Protein AF-A0A7C0UNT5-F1 (afdb_monomer_lite)

Structure (mmCIF, N/CA/C/O backbone):
data_AF-A0A7C0UNT5-F1
#
_entry.id   AF-A0A7C0UNT5-F1
#
loop_
_atom_site.group_PDB
_atom_site.id
_atom_site.type_symbol
_atom_site.label_atom_id
_atom_site.label_alt_id
_atom_site.label_comp_id
_atom_site.label_asym_id
_atom_site.label_entity_id
_atom_site.label_seq_id
_atom_site.pdbx_PDB_ins_code
_atom_site.Cartn_x
_atom_site.Cartn_y
_atom_site.Cartn_z
_atom_site.occupancy
_atom_site.B_iso_or_equiv
_atom_site.auth_seq_id
_atom_site.auth_comp_id
_atom_site.auth_asym_id
_atom_site.auth_atom_id
_atom_site.pdbx_PDB_model_num
ATOM 1 N N . ILE A 1 1 ? -6.535 0.100 5.026 1.00 85.50 1 ILE A N 1
ATOM 2 C CA . ILE A 1 1 ? -6.265 0.234 6.476 1.00 85.50 1 ILE A CA 1
ATOM 3 C C . ILE A 1 1 ? -7.256 -0.659 7.194 1.00 85.50 1 ILE A C 1
ATOM 5 O O . ILE A 1 1 ? -8.422 -0.630 6.816 1.00 85.50 1 ILE A O 1
ATOM 9 N N . VAL A 1 2 ? -6.811 -1.443 8.168 1.00 87.00 2 VAL A N 1
ATOM 10 C CA . VAL A 1 2 ? -7.686 -2.254 9.028 1.00 87.00 2 VAL A CA 1
ATOM 11 C C . VAL A 1 2 ? -7.583 -1.790 10.467 1.00 87.00 2 VAL A C 1
ATOM 13 O O . VAL A 1 2 ? -6.550 -1.261 10.868 1.00 87.00 2 VAL A O 1
ATOM 16 N N . GLN A 1 3 ? -8.664 -1.965 11.223 1.00 88.38 3 GLN A N 1
ATOM 17 C CA . GLN A 1 3 ? -8.646 -1.763 12.662 1.00 88.38 3 GLN A CA 1
ATOM 18 C C . GLN A 1 3 ? -8.383 -3.106 13.340 1.00 88.38 3 GLN A C 1
ATOM 20 O O . GLN A 1 3 ? -9.161 -4.042 13.165 1.00 88.38 3 GLN A O 1
ATOM 25 N N . TYR A 1 4 ? -7.290 -3.196 14.087 1.00 86.69 4 TYR A N 1
ATOM 26 C CA . TYR A 1 4 ? -6.887 -4.398 14.810 1.00 86.69 4 TYR A CA 1
ATOM 27 C C . TYR A 1 4 ? -6.423 -3.986 16.207 1.00 86.69 4 TYR A C 1
ATOM 29 O O . TYR A 1 4 ? -5.614 -3.076 16.329 1.00 86.69 4 TYR A O 1
ATOM 37 N N . GLU A 1 5 ? -7.003 -4.579 17.254 1.00 90.19 5 GLU A N 1
ATOM 38 C CA . GLU A 1 5 ? -6.671 -4.287 18.665 1.00 90.19 5 GLU A CA 1
ATOM 39 C C . GLU A 1 5 ? -6.706 -2.788 19.047 1.00 90.19 5 GLU A C 1
ATOM 41 O O . GLU A 1 5 ? -5.993 -2.323 19.926 1.00 90.19 5 GLU A O 1
ATOM 46 N N . GLY A 1 6 ? -7.583 -2.010 18.401 1.00 87.12 6 GLY A N 1
ATOM 47 C CA . GLY A 1 6 ? -7.713 -0.565 18.638 1.00 87.12 6 GLY A CA 1
ATOM 48 C C . GLY A 1 6 ? -6.760 0.300 17.807 1.00 87.12 6 GLY A C 1
ATOM 49 O O . GLY A 1 6 ? -6.958 1.514 17.731 1.00 87.12 6 GLY A O 1
ATOM 50 N N . GLU A 1 7 ? -5.813 -0.312 17.101 1.00 85.62 7 GLU A N 1
ATOM 51 C CA . GLU A 1 7 ? -4.866 0.357 16.214 1.00 85.62 7 GLU A CA 1
ATOM 52 C C . GLU A 1 7 ? -5.321 0.312 14.752 1.00 85.62 7 GLU A C 1
ATOM 54 O O . GLU A 1 7 ? -6.095 -0.552 14.332 1.00 85.62 7 GLU A O 1
ATOM 59 N N . LYS A 1 8 ? -4.863 1.284 13.958 1.00 87.44 8 LYS A N 1
ATOM 60 C CA . LYS A 1 8 ? -5.146 1.368 12.521 1.00 87.44 8 LYS A CA 1
ATOM 61 C C . LYS A 1 8 ? -3.896 0.993 11.746 1.00 87.44 8 LYS A C 1
ATOM 63 O O . LYS A 1 8 ? -2.984 1.805 11.646 1.00 87.44 8 LYS A O 1
ATOM 68 N N . LEU A 1 9 ? -3.902 -0.192 11.148 1.00 87.62 9 LEU A N 1
ATOM 69 C CA . LEU A 1 9 ? -2.730 -0.751 10.486 1.00 87.62 9 LEU A CA 1
ATOM 70 C C . LEU A 1 9 ? -2.875 -0.735 8.958 1.00 87.62 9 LEU A C 1
ATOM 72 O O . LEU A 1 9 ? -3.965 -0.995 8.415 1.00 87.62 9 LEU A O 1
ATOM 76 N N . PRO A 1 10 ? -1.794 -0.434 8.220 1.00 88.81 10 PRO A N 1
ATOM 77 C CA . PRO A 1 10 ? -1.764 -0.651 6.789 1.00 88.81 10 PRO A CA 1
ATOM 78 C C . PRO A 1 10 ? -1.691 -2.156 6.496 1.00 88.81 10 PRO A C 1
ATOM 80 O O . PRO A 1 10 ? -1.023 -2.915 7.186 1.00 88.81 10 PRO A O 1
ATOM 83 N N . MET A 1 11 ? -2.403 -2.602 5.460 1.00 90.62 11 MET A N 1
ATOM 84 C CA . MET A 1 11 ? -2.388 -4.002 5.035 1.00 90.62 11 MET A CA 1
ATOM 85 C C . MET A 1 11 ? -2.348 -4.113 3.518 1.00 90.62 11 MET A C 1
ATOM 87 O O . MET A 1 11 ? -2.826 -3.227 2.802 1.00 90.62 11 MET A O 1
ATOM 91 N N . CYS A 1 12 ? -1.840 -5.242 3.041 1.00 88.69 12 CYS A N 1
ATOM 92 C CA . CYS A 1 12 ? -1.920 -5.657 1.649 1.00 88.69 12 CYS A CA 1
ATOM 93 C C . CYS A 1 12 ? -2.705 -6.968 1.551 1.00 88.69 12 CYS A C 1
ATOM 95 O O . CYS A 1 12 ? -2.693 -7.787 2.466 1.00 88.69 12 CYS A O 1
ATOM 97 N N . GLY A 1 13 ? -3.395 -7.172 0.433 1.00 88.69 13 GLY A N 1
ATOM 98 C CA . GLY A 1 13 ? -4.166 -8.385 0.196 1.00 88.69 13 GLY A CA 1
ATOM 99 C C . GLY A 1 13 ? -4.589 -8.522 -1.265 1.00 88.69 13 GLY A C 1
ATOM 100 O O . GLY A 1 13 ? -4.363 -7.608 -2.063 1.00 88.69 13 GLY A O 1
ATOM 101 N N . PRO A 1 14 ? -5.202 -9.657 -1.641 1.00 91.81 14 PRO A N 1
ATOM 102 C CA . PRO A 1 14 ? -5.696 -9.874 -2.994 1.00 91.81 14 PRO A CA 1
ATOM 103 C C . PRO A 1 14 ? -6.733 -8.823 -3.395 1.00 91.81 14 PRO A C 1
ATOM 105 O O . PRO A 1 14 ? -7.640 -8.507 -2.625 1.00 91.81 14 PRO A O 1
ATOM 108 N N . VAL A 1 15 ? -6.658 -8.354 -4.644 1.00 90.31 15 VAL A N 1
ATOM 109 C CA . VAL A 1 15 ? -7.530 -7.290 -5.174 1.00 90.31 15 VAL A CA 1
ATOM 110 C C . VAL A 1 15 ? -9.013 -7.595 -4.948 1.00 90.31 15 VAL A C 1
ATOM 112 O O . VAL A 1 15 ? -9.748 -6.727 -4.499 1.00 90.31 15 VAL A O 1
ATOM 115 N N . LYS A 1 16 ? -9.454 -8.835 -5.201 1.00 92.00 16 LYS A N 1
ATOM 116 C CA . LYS A 1 16 ? -10.862 -9.228 -5.020 1.00 92.00 16 LYS A CA 1
ATOM 117 C C . LYS A 1 16 ? -11.350 -9.044 -3.578 1.00 92.00 16 LYS A C 1
ATOM 119 O O . LYS A 1 16 ? -12.460 -8.568 -3.385 1.00 92.00 16 LYS A O 1
ATOM 124 N N . ALA A 1 17 ? -10.523 -9.391 -2.591 1.00 90.94 17 ALA A N 1
ATOM 125 C CA . ALA A 1 17 ? -10.885 -9.285 -1.179 1.00 90.94 17 ALA A CA 1
ATOM 126 C C . ALA A 1 17 ? -10.938 -7.820 -0.728 1.00 90.94 17 ALA A C 1
ATOM 128 O O . ALA A 1 17 ? -11.904 -7.400 -0.101 1.00 90.94 17 ALA A O 1
ATOM 129 N N . VAL A 1 18 ? -9.934 -7.023 -1.108 1.00 92.00 18 VAL A N 1
ATOM 130 C CA . VAL A 1 18 ? -9.880 -5.597 -0.753 1.00 92.00 18 VAL A CA 1
ATOM 131 C C . VAL A 1 18 ? -11.044 -4.833 -1.393 1.00 92.00 18 VAL A C 1
ATOM 133 O O . VAL A 1 18 ? -11.723 -4.079 -0.703 1.00 92.00 18 VAL A O 1
ATOM 136 N N . LYS A 1 19 ? -11.340 -5.084 -2.675 1.00 91.44 19 LYS A N 1
ATOM 137 C CA . LYS A 1 19 ? -12.464 -4.450 -3.387 1.00 91.44 19 LYS A CA 1
ATOM 138 C C . LYS A 1 19 ? -13.830 -4.750 -2.763 1.00 91.44 19 LYS A C 1
ATOM 140 O O . LYS A 1 19 ? -14.698 -3.893 -2.784 1.00 91.44 19 LYS A O 1
ATOM 145 N N . ALA A 1 20 ? -14.034 -5.955 -2.233 1.00 93.12 20 ALA A N 1
ATOM 146 C CA . ALA A 1 20 ? -15.322 -6.357 -1.665 1.00 93.12 20 ALA A CA 1
ATOM 147 C C . ALA A 1 20 ? -15.601 -5.765 -0.271 1.00 93.12 20 ALA A C 1
ATOM 149 O O . ALA A 1 20 ? -16.753 -5.738 0.154 1.00 93.12 20 ALA A O 1
ATOM 150 N N . HIS A 1 21 ? -14.565 -5.321 0.447 1.00 90.19 21 HIS A N 1
ATOM 151 C CA . HIS A 1 21 ? -14.667 -4.928 1.857 1.00 90.19 21 HIS A CA 1
ATOM 152 C C . HIS A 1 21 ? -14.118 -3.527 2.154 1.00 90.19 21 HIS A C 1
ATOM 154 O O . HIS A 1 21 ? -13.987 -3.161 3.321 1.00 90.19 21 HIS A O 1
ATOM 160 N N . THR A 1 22 ? -13.757 -2.750 1.129 1.00 90.19 22 THR A N 1
ATOM 161 C CA . THR A 1 22 ? -13.218 -1.396 1.301 1.00 90.19 22 THR A CA 1
ATOM 162 C C . THR A 1 22 ? -13.670 -0.474 0.174 1.00 90.19 22 THR A C 1
ATOM 164 O O . THR A 1 22 ? -13.691 -0.880 -0.985 1.00 90.19 22 THR A O 1
ATOM 167 N N . ASP A 1 23 ? -13.955 0.782 0.515 1.00 89.81 23 ASP A N 1
ATOM 168 C CA . ASP A 1 23 ? -14.284 1.823 -0.469 1.00 89.81 23 ASP A CA 1
ATOM 169 C C . ASP A 1 23 ? -13.032 2.511 -1.030 1.00 89.81 23 ASP A C 1
ATOM 171 O O . ASP A 1 23 ? -13.050 3.028 -2.141 1.00 89.81 23 ASP A O 1
ATOM 175 N N . LYS A 1 24 ? -11.929 2.505 -0.267 1.00 91.9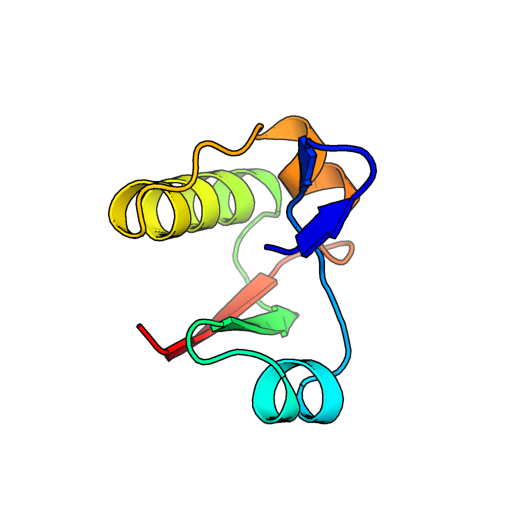4 24 LYS A N 1
ATOM 176 C CA . LYS A 1 24 ? -10.665 3.164 -0.624 1.00 91.94 24 LYS A CA 1
ATOM 177 C C . LYS A 1 24 ? -9.523 2.168 -0.640 1.00 91.94 24 LYS A C 1
ATOM 179 O O . LYS A 1 24 ? -9.206 1.560 0.388 1.00 91.94 24 LYS A O 1
ATOM 184 N N . TYR A 1 25 ? -8.862 2.035 -1.782 1.00 93.88 25 TYR A N 1
ATOM 185 C CA . TYR A 1 25 ? -7.746 1.110 -1.938 1.00 93.88 25 TYR A CA 1
ATOM 186 C C . TYR A 1 25 ? -6.788 1.531 -3.051 1.00 93.88 25 TYR A C 1
ATOM 188 O O . TYR A 1 25 ? -7.105 2.323 -3.936 1.00 93.88 25 TYR A O 1
ATOM 196 N N . ILE A 1 26 ? -5.582 0.968 -2.999 1.00 94.69 26 ILE A N 1
ATOM 197 C CA . ILE A 1 26 ? -4.514 1.212 -3.967 1.00 94.69 26 ILE A CA 1
ATOM 198 C C . ILE A 1 26 ? -4.139 -0.131 -4.584 1.00 94.69 26 ILE A C 1
ATOM 200 O O . ILE A 1 26 ? -3.798 -1.073 -3.865 1.00 94.69 26 ILE A O 1
ATOM 204 N N . VAL A 1 27 ? -4.195 -0.226 -5.911 1.00 94.75 27 VAL A N 1
ATOM 205 C CA . VAL A 1 27 ? -3.751 -1.418 -6.642 1.00 94.75 27 VAL A CA 1
ATOM 206 C C . VAL A 1 27 ? -2.301 -1.219 -7.052 1.00 94.75 27 VAL A C 1
ATOM 208 O O . VAL A 1 27 ? -1.964 -0.252 -7.737 1.00 94.75 27 VAL A O 1
ATOM 211 N N . ILE A 1 28 ? -1.444 -2.149 -6.642 1.00 94.06 28 ILE A N 1
ATOM 212 C CA . ILE A 1 28 ? -0.005 -2.116 -6.908 1.00 94.06 28 ILE A CA 1
ATOM 213 C C . ILE A 1 28 ? 0.420 -3.353 -7.698 1.00 94.06 28 ILE A C 1
ATOM 215 O O . ILE A 1 28 ? -0.197 -4.414 -7.586 1.00 94.06 28 ILE A O 1
ATOM 219 N N . ARG A 1 29 ? 1.486 -3.227 -8.488 1.00 93.25 29 ARG A N 1
ATOM 220 C CA . ARG A 1 29 ? 2.113 -4.340 -9.218 1.00 93.25 29 ARG A CA 1
ATOM 221 C C . ARG A 1 29 ? 3.639 -4.207 -9.218 1.00 93.25 29 ARG A C 1
ATOM 223 O O . ARG A 1 29 ? 4.129 -3.101 -8.980 1.00 93.25 29 ARG A O 1
ATOM 230 N N . PRO A 1 30 ? 4.392 -5.274 -9.542 1.00 93.75 30 PRO A N 1
ATOM 231 C CA . PRO A 1 30 ? 5.813 -5.151 -9.848 1.00 93.75 30 PRO A CA 1
ATOM 232 C C . PRO A 1 30 ? 6.056 -4.108 -10.945 1.00 93.75 30 PRO A C 1
ATOM 234 O O . PRO A 1 30 ? 5.357 -4.089 -11.959 1.00 93.75 30 PRO A O 1
ATOM 237 N N . GLY A 1 31 ? 7.033 -3.230 -10.737 1.00 94.44 31 GLY A N 1
ATOM 238 C CA . GLY A 1 31 ? 7.258 -2.062 -11.587 1.00 94.44 31 GLY A CA 1
ATOM 239 C C . GLY A 1 31 ? 8.701 -1.577 -11.563 1.00 94.44 31 GLY A C 1
ATOM 240 O O . GLY A 1 31 ? 9.628 -2.357 -11.359 1.00 94.44 31 GLY A O 1
ATOM 241 N N . ARG A 1 32 ? 8.911 -0.277 -11.794 1.00 93.25 32 ARG A N 1
ATOM 242 C CA . ARG A 1 32 ? 10.259 0.323 -11.872 1.00 93.25 32 ARG A CA 1
ATOM 243 C C . ARG A 1 32 ? 10.650 1.146 -10.644 1.00 93.25 32 ARG A C 1
ATOM 245 O O . ARG A 1 32 ? 11.835 1.403 -10.459 1.00 93.25 32 ARG A O 1
ATOM 252 N N . MET A 1 33 ? 9.692 1.556 -9.810 1.00 95.19 33 MET A N 1
ATOM 253 C CA . MET A 1 33 ? 9.966 2.434 -8.670 1.00 95.19 33 MET A CA 1
ATOM 254 C C . MET A 1 33 ? 10.570 1.646 -7.513 1.00 95.19 33 MET A C 1
ATOM 256 O O . MET A 1 33 ? 10.056 0.589 -7.141 1.00 95.19 33 MET A O 1
ATOM 260 N N . ARG A 1 34 ? 11.641 2.178 -6.918 1.00 94.38 34 ARG A N 1
ATOM 261 C CA . ARG A 1 34 ? 12.282 1.566 -5.751 1.00 94.38 34 ARG A CA 1
ATOM 262 C C . ARG A 1 34 ? 11.321 1.541 -4.569 1.00 94.38 34 ARG A C 1
ATOM 264 O O . ARG A 1 34 ? 10.587 2.499 -4.339 1.00 94.38 34 ARG A O 1
ATOM 271 N N . LYS A 1 35 ? 11.392 0.477 -3.771 1.00 91.62 35 LYS A N 1
ATOM 272 C CA . LYS A 1 35 ? 10.504 0.245 -2.624 1.00 91.62 35 LYS A CA 1
ATOM 273 C C . LYS A 1 35 ? 10.433 1.426 -1.643 1.00 91.62 35 LYS A C 1
ATOM 275 O O . LYS A 1 35 ? 9.343 1.808 -1.240 1.00 91.62 35 LYS A O 1
ATOM 280 N N . SER A 1 36 ? 11.567 2.045 -1.311 1.00 92.81 36 SER A N 1
ATOM 281 C CA . SER A 1 36 ? 11.624 3.184 -0.380 1.00 92.81 36 SER A CA 1
ATOM 282 C C . SER A 1 36 ? 10.962 4.454 -0.929 1.00 92.81 36 SER A C 1
ATOM 284 O O . SER A 1 36 ? 10.292 5.178 -0.197 1.00 92.81 36 SER A O 1
ATOM 286 N N . GLU A 1 37 ? 11.115 4.727 -2.224 1.00 94.69 37 GLU A N 1
ATOM 287 C CA . GLU A 1 37 ? 10.447 5.846 -2.896 1.00 94.69 37 GLU A CA 1
ATOM 288 C C . GLU A 1 37 ? 8.942 5.587 -3.023 1.00 94.69 37 GLU A C 1
ATOM 290 O O . GLU A 1 37 ? 8.120 6.466 -2.753 1.00 94.69 37 GLU A O 1
ATOM 295 N N . PHE A 1 38 ? 8.587 4.347 -3.357 1.00 95.44 38 PHE A N 1
ATOM 296 C CA . PHE A 1 38 ? 7.208 3.899 -3.456 1.00 95.44 38 PHE A CA 1
ATOM 297 C C . PHE A 1 38 ? 6.470 4.027 -2.120 1.00 95.44 38 PHE A C 1
ATOM 299 O O . PHE A 1 38 ? 5.379 4.592 -2.078 1.00 95.44 38 PHE A O 1
ATOM 306 N N . ALA A 1 39 ? 7.093 3.591 -1.022 1.00 94.38 39 ALA A N 1
ATOM 307 C CA . ALA A 1 39 ? 6.542 3.718 0.323 1.00 94.38 39 ALA A CA 1
ATOM 308 C C . ALA A 1 39 ? 6.252 5.186 0.677 1.00 94.38 39 ALA A C 1
ATOM 310 O O . ALA A 1 39 ? 5.128 5.504 1.055 1.00 94.38 39 ALA A O 1
ATOM 311 N N . LYS A 1 40 ? 7.194 6.110 0.421 1.00 94.94 40 LYS A N 1
ATOM 312 C CA . LYS A 1 40 ? 6.982 7.557 0.639 1.00 94.94 40 LYS A CA 1
ATOM 313 C C . LYS A 1 40 ? 5.803 8.104 -0.164 1.00 94.94 40 LYS A C 1
ATOM 315 O O . LYS A 1 40 ? 5.080 8.981 0.308 1.00 94.94 40 LYS A O 1
ATOM 320 N N . ARG A 1 41 ? 5.610 7.618 -1.393 1.00 95.06 41 ARG A N 1
ATOM 321 C CA . ARG A 1 41 ? 4.472 8.012 -2.233 1.00 95.06 41 ARG A CA 1
ATOM 322 C C . ARG A 1 41 ? 3.150 7.507 -1.654 1.00 95.06 41 ARG A C 1
ATOM 324 O O . ARG A 1 41 ? 2.187 8.270 -1.634 1.00 95.06 41 ARG A O 1
ATOM 331 N N . LEU A 1 42 ? 3.106 6.266 -1.169 1.00 94.44 42 LEU A N 1
ATOM 332 C CA . LEU A 1 42 ? 1.919 5.703 -0.522 1.00 94.44 42 LEU A CA 1
ATOM 333 C C . LEU A 1 42 ? 1.574 6.427 0.779 1.00 94.44 42 LEU A C 1
ATOM 335 O O . LEU A 1 42 ? 0.401 6.731 0.980 1.00 94.44 42 LEU A O 1
ATOM 339 N N . THR A 1 43 ? 2.567 6.775 1.605 1.00 93.75 43 THR A N 1
ATOM 340 C CA . THR A 1 43 ? 2.362 7.573 2.825 1.00 93.75 43 THR A CA 1
ATOM 341 C C . THR A 1 43 ? 1.611 8.859 2.506 1.00 93.75 43 THR A C 1
ATOM 343 O O . THR A 1 43 ? 0.573 9.111 3.102 1.00 93.75 43 THR A O 1
ATOM 346 N N . LYS A 1 44 ? 2.037 9.612 1.482 1.00 94.62 44 LYS A N 1
ATOM 347 C CA . LYS A 1 44 ? 1.347 10.848 1.076 1.00 94.62 44 LYS A CA 1
ATOM 348 C C . LYS A 1 44 ? -0.105 10.613 0.651 1.00 94.62 44 LYS A C 1
ATOM 350 O O . LYS A 1 44 ? -0.965 11.434 0.946 1.00 94.62 44 LYS A O 1
ATOM 355 N N . ILE A 1 45 ? -0.393 9.520 -0.061 1.00 94.19 45 ILE A N 1
ATOM 356 C CA . ILE A 1 45 ? -1.769 9.189 -0.473 1.00 94.19 45 ILE A CA 1
ATOM 357 C C . ILE A 1 45 ? -2.620 8.870 0.761 1.00 94.19 45 ILE A C 1
ATOM 359 O O . ILE A 1 45 ? -3.708 9.421 0.916 1.00 94.19 45 ILE A O 1
ATOM 363 N N . LEU A 1 46 ? -2.101 8.038 1.663 1.00 92.56 46 LEU A N 1
ATOM 364 C CA . LEU A 1 46 ? -2.787 7.635 2.889 1.00 92.56 46 LEU A CA 1
ATOM 365 C C . LEU A 1 46 ? -2.995 8.822 3.847 1.00 92.56 46 LEU A C 1
ATOM 367 O O . LEU A 1 46 ? -4.078 8.959 4.414 1.00 92.56 46 LEU A O 1
ATOM 371 N N . GLU A 1 47 ? -2.032 9.740 3.940 1.00 92.56 47 GLU A N 1
ATOM 372 C CA . GLU A 1 47 ? -2.153 10.992 4.696 1.00 92.56 47 GLU A CA 1
ATOM 373 C C . GLU A 1 47 ? -3.269 11.890 4.150 1.00 92.56 47 GLU A C 1
ATOM 375 O O . GLU A 1 47 ? -4.047 12.440 4.934 1.00 92.56 47 GLU A O 1
ATOM 380 N N . ARG A 1 48 ? -3.427 11.998 2.818 1.00 93.62 48 ARG A N 1
ATOM 381 C CA . ARG A 1 48 ? -4.572 12.716 2.214 1.00 93.62 48 ARG A CA 1
ATOM 382 C C . ARG A 1 48 ? -5.908 12.087 2.596 1.00 93.62 48 ARG A C 1
ATOM 384 O O . ARG A 1 48 ? -6.897 12.798 2.759 1.00 93.62 48 ARG A O 1
ATOM 391 N N . TRP A 1 49 ? -5.935 10.773 2.794 1.00 92.56 49 TRP A N 1
ATOM 392 C CA . TRP A 1 49 ? -7.101 10.051 3.308 1.00 92.56 49 TRP A CA 1
ATOM 393 C C . TRP A 1 49 ? -7.238 10.130 4.836 1.00 92.56 49 TRP A C 1
ATOM 395 O O . TRP A 1 49 ? -8.098 9.462 5.408 1.00 92.56 49 TRP A O 1
ATOM 405 N N . ARG A 1 50 ? -6.431 10.970 5.500 1.00 91.69 50 ARG A N 1
ATOM 406 C CA . ARG A 1 50 ? -6.375 11.164 6.958 1.00 91.69 50 ARG A CA 1
ATOM 407 C C . ARG A 1 50 ? -5.922 9.924 7.733 1.00 91.69 50 ARG A C 1
ATOM 409 O O . ARG A 1 50 ? -6.243 9.783 8.914 1.00 91.69 50 ARG A O 1
ATOM 416 N N . TYR A 1 51 ? -5.155 9.045 7.094 1.00 89.94 51 TYR A N 1
ATOM 417 C CA . TYR A 1 51 ? -4.472 7.943 7.760 1.00 89.94 51 TYR A CA 1
ATOM 418 C C . TYR A 1 51 ? -3.008 8.305 7.986 1.00 89.94 51 TYR A C 1
ATOM 420 O O . TYR A 1 51 ? -2.265 8.557 7.041 1.00 89.94 51 TYR A O 1
ATOM 428 N N . LYS A 1 52 ? -2.593 8.308 9.253 1.00 87.69 52 LYS A N 1
ATOM 429 C CA . LYS A 1 52 ? -1.182 8.382 9.620 1.00 87.69 52 LYS A CA 1
ATOM 430 C C . LYS A 1 52 ? -0.634 6.961 9.626 1.00 87.69 52 LYS A C 1
ATOM 432 O O . LYS A 1 52 ? -1.185 6.106 10.309 1.00 87.69 52 LYS A O 1
ATOM 437 N N . VAL A 1 53 ? 0.403 6.727 8.838 1.00 88.12 53 VAL A N 1
ATOM 438 C CA . VAL A 1 53 ? 1.041 5.420 8.667 1.00 88.12 53 VAL A CA 1
ATOM 439 C C . VAL A 1 53 ? 2.541 5.596 8.754 1.00 88.12 53 VAL A C 1
ATOM 441 O O . VAL A 1 53 ? 3.085 6.558 8.205 1.00 88.12 53 VAL A O 1
ATOM 444 N N . ASP A 1 54 ? 3.190 4.672 9.447 1.00 90.31 54 ASP A N 1
ATOM 445 C CA . ASP A 1 54 ? 4.637 4.655 9.551 1.00 90.31 54 ASP A CA 1
ATOM 446 C C . ASP A 1 54 ? 5.278 4.148 8.246 1.00 90.31 54 ASP A C 1
ATOM 448 O O . ASP A 1 54 ? 4.730 3.296 7.536 1.00 90.31 54 ASP A O 1
ATOM 452 N N . LEU A 1 55 ? 6.427 4.724 7.884 1.00 91.12 55 LEU A N 1
ATOM 453 C CA . LEU A 1 55 ? 7.108 4.377 6.638 1.00 91.12 55 LEU A CA 1
ATOM 454 C C . LEU A 1 55 ? 7.706 2.966 6.700 1.00 91.12 55 LEU A C 1
ATOM 456 O O . LEU A 1 55 ? 7.677 2.259 5.6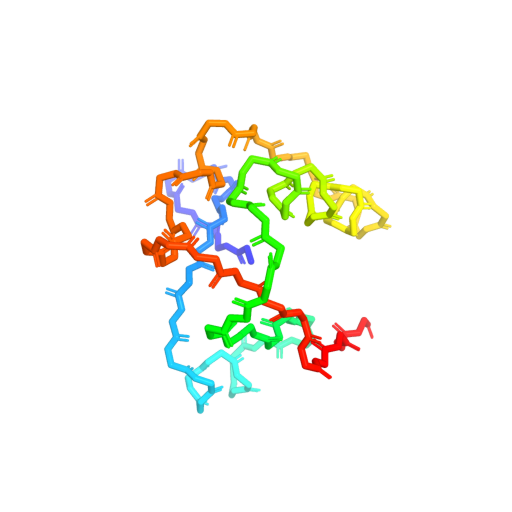88 1.00 91.12 55 LEU A O 1
ATOM 460 N N . ASP A 1 56 ? 8.230 2.560 7.854 1.00 90.00 56 ASP A N 1
ATOM 461 C CA . ASP A 1 56 ? 8.857 1.256 8.041 1.00 90.00 56 ASP A CA 1
ATOM 462 C C . ASP A 1 56 ? 7.798 0.149 8.045 1.00 90.00 56 ASP A C 1
ATOM 464 O O . ASP A 1 56 ? 7.990 -0.867 7.372 1.00 90.00 56 ASP A O 1
ATOM 468 N N . GLU A 1 57 ? 6.635 0.376 8.666 1.00 89.06 57 GLU A N 1
ATOM 469 C CA . GLU A 1 57 ? 5.473 -0.525 8.553 1.00 89.06 57 GLU A CA 1
ATOM 470 C C . GLU A 1 57 ? 5.054 -0.733 7.092 1.00 89.06 57 GLU A C 1
ATOM 472 O O . GLU A 1 57 ? 4.890 -1.865 6.625 1.00 89.06 57 GLU A O 1
ATOM 477 N N . LEU A 1 58 ? 4.944 0.360 6.327 1.00 91.00 58 LEU A N 1
ATOM 478 C CA . LEU A 1 58 ? 4.657 0.306 4.893 1.00 91.00 58 LEU A CA 1
ATOM 479 C C . LEU A 1 58 ? 5.718 -0.499 4.136 1.00 91.00 58 LEU A C 1
ATOM 481 O O . LEU A 1 58 ? 5.388 -1.321 3.278 1.00 91.00 58 LEU A O 1
ATOM 485 N N . MET A 1 59 ? 6.998 -0.298 4.449 1.00 90.62 59 MET A N 1
ATOM 486 C CA . MET A 1 59 ? 8.073 -1.074 3.838 1.00 90.62 59 MET A CA 1
ATOM 487 C C . MET A 1 59 ? 8.013 -2.562 4.209 1.00 90.62 59 MET A C 1
ATOM 489 O O . MET A 1 59 ? 8.403 -3.384 3.379 1.00 90.62 59 MET A O 1
ATOM 493 N N . GLN A 1 60 ? 7.513 -2.943 5.383 1.00 90.06 60 GLN A N 1
ATOM 494 C CA . GLN A 1 60 ? 7.377 -4.354 5.762 1.00 90.06 60 GLN A CA 1
ATOM 495 C C . GLN A 1 60 ? 6.250 -5.062 5.003 1.00 90.06 60 GLN A C 1
ATOM 497 O O . GLN A 1 60 ? 6.445 -6.18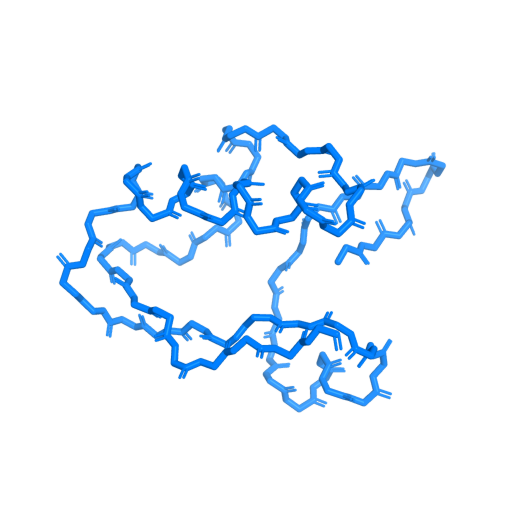6 4.542 1.00 90.06 60 GLN A O 1
ATOM 502 N N . ILE A 1 61 ? 5.105 -4.402 4.808 1.00 90.06 61 ILE A N 1
ATOM 503 C CA . ILE A 1 61 ? 3.946 -5.018 4.135 1.00 90.06 61 ILE A CA 1
ATOM 504 C C . ILE A 1 61 ? 4.054 -5.012 2.606 1.00 90.06 61 ILE A C 1
ATOM 506 O O . ILE A 1 61 ? 3.384 -5.792 1.926 1.00 90.06 61 ILE A O 1
ATOM 510 N N . LEU A 1 62 ? 4.864 -4.109 2.045 1.00 90.31 62 LEU A N 1
ATOM 511 C CA . LEU A 1 62 ? 5.001 -3.983 0.602 1.00 90.31 62 LEU A CA 1
ATOM 512 C C . LEU A 1 62 ? 5.701 -5.210 -0.003 1.00 90.31 62 LEU A C 1
ATOM 514 O O . LEU A 1 62 ? 6.715 -5.666 0.543 1.00 90.31 62 LEU A O 1
ATOM 518 N N . PRO A 1 63 ? 5.254 -5.681 -1.184 1.00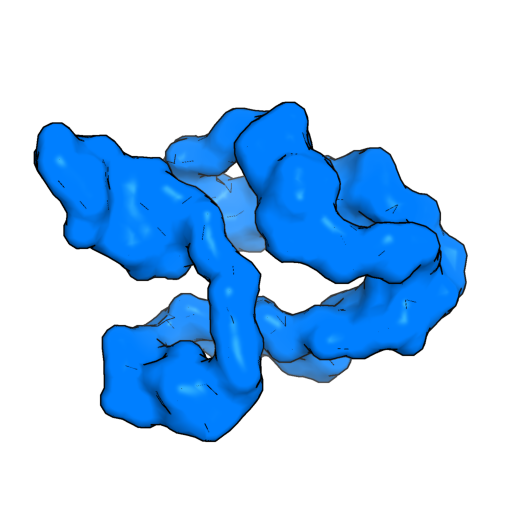 86.69 63 PRO A N 1
ATOM 519 C CA . PRO A 1 63 ? 5.943 -6.733 -1.919 1.00 86.69 63 PRO A CA 1
ATOM 520 C C . PRO A 1 63 ? 7.440 -6.430 -2.101 1.00 86.69 63 PRO A C 1
ATOM 522 O O . PRO A 1 63 ? 7.842 -5.260 -2.167 1.00 86.69 63 PRO A O 1
ATOM 525 N N . PRO A 1 64 ? 8.296 -7.462 -2.167 1.00 88.19 64 PRO A N 1
ATOM 526 C CA . PRO A 1 64 ? 9.711 -7.263 -2.434 1.00 88.19 64 PRO A CA 1
ATOM 527 C C . PRO A 1 64 ? 9.937 -6.701 -3.846 1.00 88.19 64 PRO A C 1
ATOM 529 O O . PRO A 1 64 ? 9.152 -6.926 -4.765 1.00 88.19 64 PRO A O 1
ATOM 532 N N . GLY A 1 65 ? 11.060 -6.003 -4.022 1.00 91.12 65 GLY A N 1
ATOM 533 C CA . GLY A 1 65 ? 11.467 -5.443 -5.309 1.00 91.12 65 GLY A CA 1
ATOM 534 C C . GLY A 1 65 ? 10.832 -4.090 -5.631 1.00 91.12 65 GLY A C 1
ATOM 535 O O . GLY A 1 65 ? 10.432 -3.328 -4.749 1.00 91.12 65 GLY A O 1
ATOM 536 N N . ASN A 1 66 ? 10.811 -3.770 -6.922 1.00 95.06 66 ASN A N 1
ATOM 537 C CA . ASN A 1 66 ? 10.293 -2.505 -7.423 1.00 95.06 66 ASN A CA 1
ATOM 538 C C . ASN A 1 66 ? 8.788 -2.597 -7.679 1.00 95.06 66 ASN A C 1
ATOM 540 O O . ASN A 1 66 ? 8.284 -3.636 -8.101 1.00 95.06 66 ASN A O 1
ATOM 544 N N . SER A 1 67 ? 8.075 -1.494 -7.469 1.00 95.06 67 SER A N 1
ATOM 545 C CA . SER A 1 67 ? 6.612 -1.438 -7.550 1.00 95.06 67 SER A CA 1
ATOM 546 C C . SER A 1 67 ? 6.119 -0.285 -8.422 1.00 95.06 67 SER A C 1
ATOM 548 O O . SER A 1 67 ? 6.869 0.621 -8.785 1.00 95.06 67 SER A O 1
ATOM 550 N N . GLU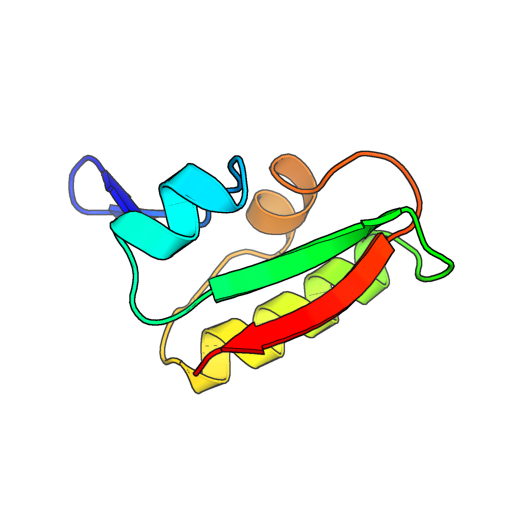 A 1 68 ? 4.847 -0.331 -8.791 1.00 95.56 68 GLU A N 1
ATOM 551 C CA . GLU A 1 68 ? 4.131 0.728 -9.497 1.00 95.56 68 GLU A CA 1
ATOM 552 C C . GLU A 1 68 ? 2.663 0.750 -9.046 1.00 95.56 68 GLU A C 1
ATOM 554 O O . GLU A 1 68 ? 2.090 -0.295 -8.728 1.00 95.56 68 GLU A O 1
ATOM 559 N N . ILE A 1 69 ? 2.061 1.945 -9.010 1.00 95.56 69 ILE A N 1
ATOM 560 C CA . ILE A 1 69 ? 0.627 2.121 -8.760 1.00 95.56 69 ILE A CA 1
ATOM 561 C C . ILE A 1 69 ? -0.104 1.940 -10.087 1.00 95.56 69 ILE A C 1
ATOM 563 O O . ILE A 1 69 ? 0.185 2.649 -11.048 1.00 95.56 69 ILE A O 1
ATOM 567 N N . VAL A 1 70 ? -1.060 1.018 -10.117 1.00 95.06 70 VAL A N 1
ATOM 568 C CA . VAL A 1 70 ? -1.945 0.795 -11.267 1.00 95.06 70 VAL A CA 1
ATOM 569 C C . VAL A 1 70 ? -3.189 1.668 -11.158 1.00 95.06 70 VAL A C 1
ATOM 571 O O . VAL A 1 70 ? -3.604 2.275 -12.137 1.00 95.06 70 VAL A O 1
ATOM 574 N N . GLU A 1 71 ? -3.776 1.730 -9.964 1.00 94.75 71 GLU A N 1
ATOM 575 C CA . GLU A 1 71 ? -5.061 2.383 -9.721 1.00 94.75 71 GLU A CA 1
ATOM 576 C C . GLU A 1 71 ? -5.117 2.906 -8.280 1.00 94.75 71 GLU A C 1
ATOM 578 O O . GLU A 1 71 ? -4.602 2.265 -7.357 1.00 94.75 71 GLU A O 1
ATOM 583 N N . VAL A 1 72 ? -5.747 4.066 -8.095 1.00 94.75 72 VAL A N 1
ATOM 584 C CA . VAL A 1 72 ? -6.052 4.654 -6.786 1.00 94.75 72 VAL A CA 1
ATOM 585 C C . VAL A 1 72 ? -7.550 4.917 -6.746 1.00 94.75 72 VAL A C 1
ATOM 587 O O . VAL A 1 72 ? -8.042 5.698 -7.557 1.00 94.75 72 VAL A O 1
ATOM 590 N N . ILE A 1 73 ? -8.252 4.270 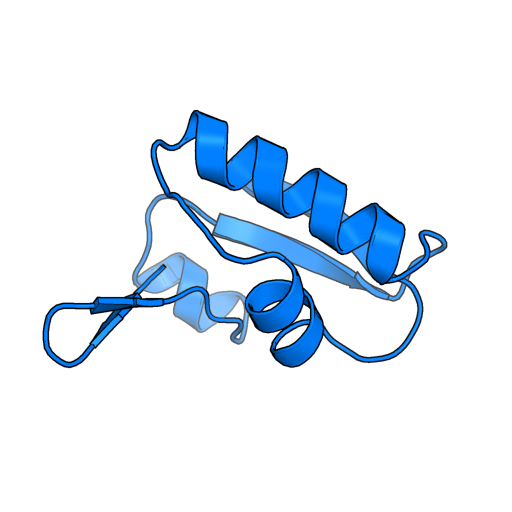-5.819 1.00 93.31 73 ILE A N 1
ATOM 591 C CA . ILE A 1 73 ? -9.676 4.502 -5.563 1.00 93.31 73 ILE A CA 1
ATOM 592 C C . ILE A 1 73 ? -9.796 5.250 -4.234 1.00 93.31 73 ILE A C 1
ATOM 594 O O . ILE A 1 73 ? -9.312 4.753 -3.212 1.00 93.31 73 ILE A O 1
ATOM 598 N N . GLU A 1 74 ? -10.370 6.456 -4.277 1.00 86.75 74 GLU A N 1
ATOM 599 C CA . GLU A 1 74 ? -10.475 7.412 -3.158 1.00 86.75 74 GLU A CA 1
ATOM 600 C C . GLU A 1 74 ? -11.914 7.638 -2.692 1.00 86.75 74 GLU A C 1
ATOM 602 O O . GLU A 1 74 ? -12.838 7.588 -3.529 1.00 86.75 74 GLU A O 1
#

Sequence (74 aa):
IVQYEGEKLPMCGPVKAVKAHTDKYIVIRPGRMRKSEFAKRLTKILERWRYKVDLDELMQILPPGNSEIVEVIE

Radius of gyration: 11.79 Å; chains: 1; bounding box: 28×23×30 Å

Foldseek 3Di:
DDQDPNDDADADDDPVVCVVPDQWDWDKDADDAFLLVVLVVVCVVCVVVVDHYDSVSSSVRDDPDHMDTPDTGD

pLDDT: mean 91.58, std 2.8, range [85.5, 95.56]

Secondary structure (DSSP, 8-state):
-EEETTEEE-----HHHHHHH-SSEEEEEEEEE-HHHHHHHHHHHHHHTT----HHHHHHHSPSS-EEEEEEE-